Protein AF-A0A8J7WVF9-F1 (afdb_monomer_lite)

Foldseek 3Di:
DLAPQQLLLAPDFLQNLVCQCVVCVPDDDDPCSNVVHNVVVVLVVLLQLLLQLVLCVQVVNPDGVVQLCCQPVVPDVPDPDDDDDDPVSSVVSSCVSGNDPVVCSVCCRRVHGHGSNNSCVSVVHDDDDDPD

Radius of gyration: 16.8 Å; chains: 1; bounding box: 39×42×39 Å

InterPro domains:
  IPR027268 Peptidase M4/M1, CTD superfamily [G3DSA:1.10.390.10] (1-113)

Sequence (132 aa):
TYDRGRPGLAWRPLQDTTNDPTIAQRRTLPYRNYQMSEDYYSGGQMLWLEVEGKLRELSGNRRSLDDFARAFFGVGNGDWDVNPYTFNDVVATLNGIAPYDWATFLRGRLDGHGSLTGGLELAGWKLVYRDT

Structure (mmCIF, N/CA/C/O backbone):
data_AF-A0A8J7WVF9-F1
#
_entry.id   AF-A0A8J7WVF9-F1
#
loop_
_atom_site.group_PDB
_atom_site.id
_atom_site.type_symbol
_atom_site.label_atom_id
_atom_site.label_alt_id
_atom_site.label_comp_id
_atom_site.label_asym_id
_atom_site.label_entity_id
_atom_site.label_seq_id
_atom_site.pdbx_PDB_ins_code
_atom_site.Cartn_x
_atom_site.Cartn_y
_atom_site.Cartn_z
_atom_site.occupancy
_atom_site.B_iso_or_equiv
_atom_site.auth_seq_id
_atom_site.auth_comp_id
_atom_site.auth_asym_id
_atom_site.auth_atom_id
_atom_site.pdbx_PDB_model_num
ATOM 1 N N . THR A 1 1 ? 13.283 5.984 -5.944 1.00 80.00 1 THR A N 1
ATOM 2 C CA . THR A 1 1 ? 12.060 6.151 -5.125 1.00 80.00 1 THR A CA 1
ATOM 3 C C . THR A 1 1 ? 10.874 5.544 -5.861 1.00 80.00 1 THR A C 1
ATOM 5 O O . THR A 1 1 ? 11.017 5.252 -7.046 1.00 80.00 1 THR A O 1
ATOM 8 N N . TYR A 1 2 ? 9.729 5.362 -5.195 1.00 89.81 2 TYR A N 1
ATOM 9 C CA . TYR A 1 2 ? 8.459 4.964 -5.832 1.00 89.81 2 TYR A CA 1
ATOM 10 C C . TYR A 1 2 ? 7.833 6.053 -6.719 1.00 89.81 2 TYR A C 1
ATOM 12 O O . TYR A 1 2 ? 6.834 5.786 -7.368 1.00 89.81 2 TYR A O 1
ATOM 20 N N . ASP A 1 3 ? 8.454 7.234 -6.784 1.00 90.69 3 ASP A N 1
ATOM 21 C CA . ASP A 1 3 ? 8.058 8.338 -7.661 1.00 90.69 3 ASP A CA 1
ATOM 22 C C . ASP A 1 3 ? 8.798 8.328 -9.019 1.00 90.69 3 ASP A C 1
ATOM 24 O O . ASP A 1 3 ? 8.154 8.362 -10.058 1.00 90.69 3 ASP A O 1
ATOM 28 N N . ARG A 1 4 ? 10.142 8.205 -9.055 1.00 86.25 4 ARG A N 1
ATOM 29 C CA . ARG A 1 4 ? 10.931 8.239 -10.322 1.00 86.25 4 ARG A CA 1
ATOM 30 C C . ARG A 1 4 ? 11.836 7.031 -10.596 1.00 86.25 4 ARG A C 1
ATOM 32 O O . ARG A 1 4 ? 12.317 6.862 -11.709 1.00 86.25 4 ARG A O 1
ATOM 39 N N . GLY A 1 5 ? 12.117 6.188 -9.599 1.00 85.50 5 GLY A N 1
ATOM 40 C CA . GLY A 1 5 ? 13.154 5.141 -9.689 1.00 85.50 5 GLY A CA 1
ATOM 41 C C . GLY A 1 5 ? 12.658 3.754 -10.102 1.00 85.50 5 GLY A C 1
ATOM 42 O O . GLY A 1 5 ? 13.436 2.802 -10.060 1.00 85.50 5 GLY A O 1
ATOM 43 N N . ARG A 1 6 ? 11.369 3.629 -10.427 1.00 92.38 6 ARG A N 1
ATOM 44 C CA . ARG A 1 6 ? 10.665 2.361 -10.660 1.00 92.38 6 ARG A CA 1
ATOM 45 C C . ARG A 1 6 ? 9.835 2.450 -11.937 1.00 92.38 6 ARG A C 1
ATOM 47 O O . ARG A 1 6 ? 8.612 2.524 -11.866 1.00 92.38 6 ARG A O 1
ATOM 54 N N . PRO A 1 7 ? 10.490 2.467 -13.112 1.00 94.19 7 PRO A N 1
ATOM 55 C CA . PRO A 1 7 ? 9.793 2.582 -14.392 1.00 94.19 7 PRO A CA 1
ATOM 56 C C . PRO A 1 7 ? 8.818 1.423 -14.656 1.00 94.19 7 PRO A C 1
ATOM 58 O O . PRO A 1 7 ? 7.917 1.570 -15.475 1.00 94.19 7 PRO A O 1
ATOM 61 N N . GLY A 1 8 ? 8.953 0.296 -13.945 1.00 94.69 8 GLY A N 1
ATOM 62 C CA . GLY A 1 8 ? 7.996 -0.809 -14.012 1.00 94.69 8 GLY A CA 1
ATOM 63 C C . GLY A 1 8 ? 6.571 -0.442 -13.593 1.00 94.69 8 GLY A C 1
ATOM 64 O O . GLY A 1 8 ? 5.627 -0.974 -14.166 1.00 94.69 8 GLY A O 1
ATOM 65 N N . LEU A 1 9 ? 6.394 0.539 -12.696 1.00 94.81 9 LEU A N 1
ATOM 66 C CA . LEU A 1 9 ? 5.070 0.990 -12.236 1.00 94.81 9 LEU A CA 1
ATOM 67 C C . LEU A 1 9 ? 4.206 1.590 -13.353 1.00 94.81 9 LEU A C 1
ATOM 69 O O . LEU A 1 9 ? 3.021 1.824 -13.139 1.00 94.81 9 LEU A O 1
ATOM 73 N N . ALA A 1 10 ? 4.782 1.866 -14.527 1.00 94.38 10 ALA A N 1
ATOM 74 C CA . ALA A 1 10 ? 4.048 2.336 -15.696 1.00 94.38 10 ALA A CA 1
ATOM 75 C C . ALA A 1 10 ? 3.288 1.219 -16.438 1.00 94.38 10 ALA A C 1
ATOM 77 O O . ALA A 1 10 ? 2.451 1.533 -17.280 1.00 94.38 10 ALA A O 1
ATOM 78 N N . TRP A 1 11 ? 3.591 -0.058 -16.175 1.00 94.62 11 TRP A N 1
ATOM 79 C CA . TRP A 1 11 ? 3.002 -1.187 -16.915 1.00 94.62 11 TRP A CA 1
ATOM 80 C C . TRP A 1 11 ? 2.726 -2.436 -16.073 1.00 94.62 11 TRP A C 1
ATOM 82 O O . TRP A 1 11 ? 1.897 -3.255 -16.466 1.00 94.62 11 TRP A O 1
ATOM 92 N N . ARG A 1 12 ? 3.445 -2.621 -14.961 1.00 95.50 12 ARG A N 1
ATOM 93 C CA . ARG A 1 12 ? 3.298 -3.767 -14.070 1.00 95.50 12 ARG A CA 1
ATOM 94 C C . ARG A 1 12 ? 2.558 -3.326 -12.806 1.00 95.50 12 ARG A C 1
ATOM 96 O O . ARG A 1 12 ? 3.099 -2.508 -12.056 1.00 95.50 12 ARG A O 1
ATOM 103 N N . PRO A 1 13 ? 1.362 -3.871 -12.534 1.00 96.75 13 PRO A N 1
ATOM 104 C CA . PRO A 1 13 ? 0.667 -3.624 -11.280 1.00 96.75 13 PRO A CA 1
ATOM 105 C C . PRO A 1 13 ? 1.459 -4.154 -10.085 1.00 96.75 13 PRO A C 1
ATOM 107 O O . PRO A 1 13 ? 2.123 -5.192 -10.174 1.00 96.75 13 PRO A O 1
ATOM 110 N N . LEU A 1 14 ? 1.344 -3.489 -8.933 1.00 97.25 14 LEU A N 1
ATOM 111 C CA . LEU A 1 14 ? 2.036 -3.916 -7.715 1.00 97.25 14 LEU A CA 1
ATOM 112 C C . LEU A 1 14 ? 1.647 -5.346 -7.321 1.00 97.25 14 LEU A C 1
ATOM 114 O O . LEU A 1 14 ? 2.516 -6.136 -6.958 1.00 97.25 14 LEU A O 1
ATOM 118 N N . GLN A 1 15 ? 0.364 -5.699 -7.419 1.00 97.06 15 GLN A N 1
ATOM 119 C CA . GLN A 1 15 ? -0.119 -7.032 -7.052 1.00 97.06 15 GLN A CA 1
ATOM 120 C C . GLN A 1 15 ? 0.524 -8.146 -7.889 1.00 97.06 15 GLN A C 1
ATOM 122 O O . GLN A 1 15 ? 0.787 -9.224 -7.360 1.00 97.06 15 GLN A O 1
ATOM 127 N N . ASP A 1 16 ? 0.843 -7.897 -9.162 1.00 96.75 16 ASP A N 1
ATOM 128 C CA . ASP A 1 16 ? 1.459 -8.908 -10.027 1.00 96.75 16 ASP A CA 1
ATOM 129 C C . ASP A 1 16 ? 2.874 -9.305 -9.570 1.00 96.75 16 ASP A C 1
ATOM 131 O O . ASP A 1 16 ? 3.319 -10.4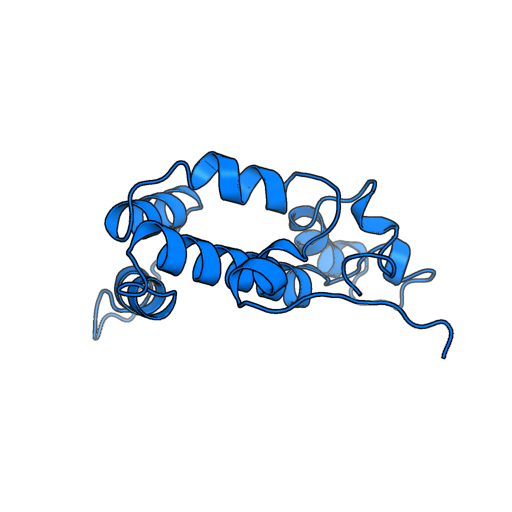32 -9.787 1.00 96.75 16 ASP A O 1
ATOM 135 N N . THR A 1 17 ? 3.575 -8.417 -8.861 1.00 96.19 17 THR A N 1
ATOM 136 C CA . THR A 1 17 ? 4.919 -8.706 -8.337 1.00 96.19 17 THR A CA 1
ATOM 137 C C . THR A 1 17 ? 4.936 -9.888 -7.355 1.00 96.19 17 THR A C 1
ATOM 139 O O . THR A 1 17 ? 5.975 -10.515 -7.163 1.00 96.19 17 THR A O 1
ATOM 142 N N . THR A 1 18 ? 3.786 -10.266 -6.785 1.00 96.12 18 THR A N 1
ATOM 143 C CA . THR A 1 18 ? 3.635 -11.466 -5.938 1.00 96.12 18 THR A CA 1
ATOM 144 C C . THR A 1 18 ? 3.923 -12.777 -6.679 1.00 96.12 18 THR A C 1
ATOM 146 O O . THR A 1 18 ? 4.330 -13.756 -6.056 1.00 96.12 18 THR A O 1
ATOM 149 N N . ASN A 1 19 ? 3.784 -12.793 -8.009 1.00 95.31 19 ASN A N 1
ATOM 150 C CA . ASN A 1 19 ? 4.080 -13.953 -8.854 1.00 95.31 19 ASN A CA 1
ATOM 151 C C . ASN A 1 19 ? 5.575 -14.081 -9.190 1.00 95.31 19 ASN A C 1
ATOM 153 O O . ASN A 1 19 ? 6.022 -15.124 -9.674 1.00 95.31 19 ASN A O 1
ATOM 157 N N . ASP A 1 20 ? 6.360 -13.028 -8.949 1.00 94.44 20 ASP A N 1
ATOM 158 C CA . ASP A 1 20 ? 7.751 -12.932 -9.388 1.00 94.44 20 ASP A CA 1
ATOM 159 C C . ASP A 1 20 ? 8.6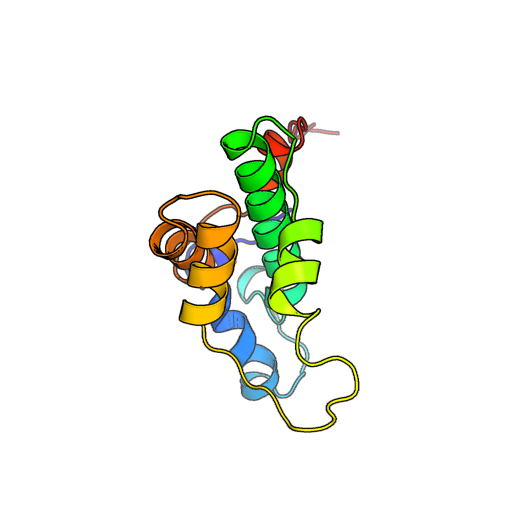64 -14.034 -8.821 1.00 94.44 20 ASP A C 1
ATOM 161 O O . ASP A 1 20 ? 9.384 -14.649 -9.611 1.00 94.44 20 ASP A O 1
ATOM 165 N N . PRO A 1 21 ? 8.602 -14.399 -7.520 1.00 92.62 21 PRO A N 1
ATOM 166 C CA . PRO A 1 21 ? 9.426 -15.483 -6.982 1.00 92.62 21 PRO A CA 1
ATOM 167 C C . PRO A 1 21 ? 9.210 -16.819 -7.700 1.00 92.62 21 PRO A C 1
ATOM 169 O O . PRO A 1 21 ? 10.169 -17.569 -7.900 1.00 92.62 21 PRO A O 1
ATOM 172 N N . THR A 1 22 ? 7.968 -17.101 -8.104 1.00 94.62 22 THR A N 1
ATOM 173 C CA . THR A 1 22 ? 7.588 -18.324 -8.820 1.00 94.62 22 THR A CA 1
ATOM 174 C C . THR A 1 22 ? 8.107 -18.299 -10.254 1.00 94.62 22 THR A C 1
ATOM 176 O O . THR A 1 22 ? 8.724 -19.267 -10.697 1.00 94.62 22 THR A O 1
ATOM 179 N N . ILE A 1 23 ? 7.912 -17.184 -10.965 1.00 92.69 23 ILE A N 1
ATOM 180 C CA . ILE A 1 23 ? 8.335 -17.022 -12.365 1.00 92.69 23 ILE A CA 1
ATOM 181 C C . ILE A 1 23 ? 9.864 -17.028 -12.473 1.00 92.69 23 ILE A C 1
ATOM 183 O O . ILE A 1 23 ? 10.438 -17.758 -13.281 1.00 92.69 23 ILE A O 1
ATOM 187 N N . ALA A 1 24 ? 10.535 -16.230 -11.644 1.00 93.06 24 ALA A N 1
ATOM 188 C CA . ALA A 1 24 ? 11.981 -16.058 -11.682 1.00 93.06 24 ALA A CA 1
ATOM 189 C C . ALA A 1 24 ? 12.739 -17.202 -10.996 1.00 93.06 24 ALA A C 1
ATOM 191 O O . ALA A 1 24 ? 13.959 -17.290 -11.138 1.00 93.06 24 ALA A O 1
ATOM 192 N N . GLN A 1 25 ? 12.058 -18.046 -10.210 1.00 94.19 25 GLN A N 1
ATOM 193 C CA . GLN A 1 25 ? 12.686 -19.033 -9.320 1.00 94.19 25 GLN A CA 1
ATOM 194 C C . GLN A 1 25 ? 13.783 -18.402 -8.446 1.00 94.19 25 GLN A C 1
ATOM 196 O O . GLN A 1 25 ? 14.850 -18.985 -8.246 1.00 94.19 25 GLN A O 1
ATOM 201 N N . ARG A 1 26 ? 13.548 -17.164 -7.987 1.00 89.69 26 ARG A N 1
ATOM 202 C CA . ARG A 1 26 ? 14.507 -16.331 -7.234 1.00 89.69 26 ARG A CA 1
ATOM 203 C C . ARG A 1 26 ? 15.873 -16.121 -7.916 1.00 89.69 26 ARG A C 1
ATOM 205 O O . ARG A 1 26 ? 16.847 -15.779 -7.246 1.00 89.69 26 ARG A O 1
ATOM 212 N N . ARG A 1 27 ? 15.977 -16.305 -9.236 1.00 92.31 27 ARG A N 1
ATOM 213 C CA . ARG A 1 27 ? 17.200 -16.001 -9.996 1.00 92.31 27 ARG A CA 1
ATOM 214 C C . ARG A 1 27 ? 17.386 -14.490 -10.131 1.00 92.31 27 ARG A C 1
ATOM 216 O O . ARG A 1 27 ? 16.431 -13.719 -10.073 1.00 92.31 27 ARG A O 1
ATOM 223 N N . THR A 1 28 ? 18.626 -14.064 -10.353 1.00 90.81 28 THR A N 1
ATOM 224 C CA . THR A 1 28 ? 18.939 -12.656 -10.622 1.00 90.81 28 THR A CA 1
ATOM 225 C C . THR A 1 28 ? 18.209 -12.165 -11.872 1.00 90.81 28 THR A C 1
ATOM 227 O O . THR A 1 28 ? 18.293 -12.794 -12.927 1.00 90.81 28 THR A O 1
ATOM 230 N N . LEU A 1 29 ? 17.546 -11.011 -11.763 1.00 89.88 29 LEU A N 1
ATOM 231 C CA . LEU A 1 29 ? 16.832 -10.373 -12.867 1.00 89.88 29 LEU A CA 1
ATOM 232 C C . LEU A 1 29 ? 17.643 -9.204 -13.452 1.00 89.88 29 LEU A C 1
ATOM 234 O O . LEU A 1 29 ? 18.036 -8.306 -12.697 1.00 89.88 29 LEU A O 1
ATOM 238 N N . PRO A 1 30 ? 17.871 -9.153 -14.779 1.00 92.62 30 PRO A N 1
ATOM 239 C CA . PRO A 1 30 ? 18.376 -7.944 -15.427 1.00 92.62 30 PRO A CA 1
ATOM 240 C C . PRO A 1 30 ? 17.335 -6.816 -15.321 1.00 92.62 30 PRO A C 1
ATOM 242 O O . PRO A 1 30 ? 16.143 -7.083 -15.270 1.00 92.62 30 PRO A O 1
ATOM 245 N N . TYR A 1 31 ? 17.743 -5.545 -15.288 1.00 92.62 31 TYR A N 1
ATOM 246 C CA . TYR A 1 31 ? 16.801 -4.405 -15.220 1.00 92.62 31 TYR A CA 1
ATOM 247 C C . TYR A 1 31 ? 15.772 -4.510 -14.075 1.00 92.62 31 TYR A C 1
ATOM 249 O O . TYR A 1 31 ? 14.575 -4.284 -14.257 1.00 92.62 31 TYR A O 1
ATOM 257 N N . ARG A 1 32 ? 16.235 -4.879 -12.873 1.00 91.62 32 ARG A N 1
ATOM 258 C CA . ARG A 1 32 ? 15.373 -5.195 -11.721 1.00 91.62 32 ARG A CA 1
ATOM 259 C C . ARG A 1 32 ? 14.345 -4.107 -11.383 1.00 91.62 32 ARG A C 1
ATOM 261 O O . ARG A 1 32 ? 13.231 -4.433 -11.007 1.00 91.62 32 ARG A O 1
ATOM 268 N N . ASN A 1 33 ? 14.685 -2.829 -11.538 1.00 92.38 33 ASN A N 1
ATOM 269 C CA . ASN A 1 33 ? 13.775 -1.702 -11.284 1.00 92.38 33 ASN A CA 1
ATOM 270 C C . ASN A 1 33 ? 12.666 -1.534 -12.342 1.00 92.38 33 ASN A C 1
ATOM 272 O O . ASN A 1 33 ? 11.646 -0.905 -12.066 1.00 92.38 33 ASN A O 1
ATOM 276 N N . TYR A 1 34 ? 12.867 -2.068 -13.547 1.00 94.06 34 TYR A N 1
ATOM 277 C CA . TYR A 1 34 ? 11.845 -2.145 -14.589 1.00 94.06 34 TYR A CA 1
ATOM 278 C C . TYR A 1 34 ? 10.963 -3.381 -14.413 1.00 94.06 34 TYR A C 1
ATOM 280 O O . TYR A 1 34 ? 9.757 -3.305 -14.612 1.00 94.06 34 TYR A O 1
ATOM 288 N N . GLN A 1 35 ? 11.558 -4.501 -13.994 1.00 93.94 35 GLN A N 1
ATOM 289 C CA . GLN A 1 35 ? 10.821 -5.733 -13.719 1.00 93.94 35 GLN A CA 1
ATOM 290 C C . GLN A 1 35 ? 10.123 -5.726 -12.359 1.00 93.94 35 GLN A C 1
ATOM 292 O O . GLN A 1 35 ? 9.245 -6.540 -12.140 1.00 93.94 35 GLN A O 1
ATOM 297 N N . MET A 1 36 ? 10.492 -4.843 -11.438 1.00 93.56 36 MET A N 1
ATOM 298 C CA . MET A 1 36 ? 9.948 -4.734 -10.082 1.00 93.56 36 MET A CA 1
ATOM 299 C C . MET A 1 36 ? 10.179 -5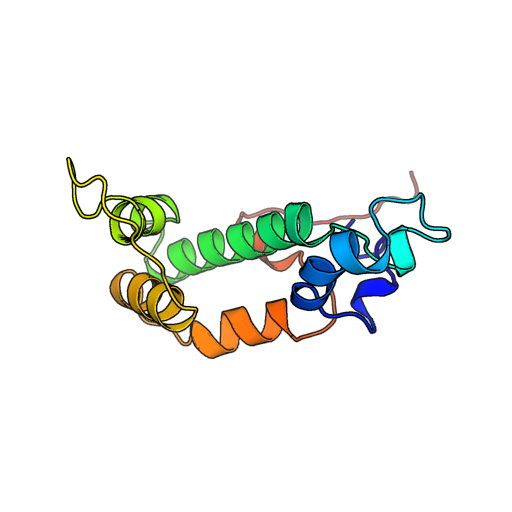.938 -9.147 1.00 93.56 36 MET A C 1
ATOM 301 O O . MET A 1 36 ? 10.132 -5.771 -7.942 1.00 93.56 36 MET A O 1
ATOM 305 N N . SER A 1 37 ? 10.557 -7.131 -9.610 1.00 93.12 37 SER A N 1
ATOM 306 C CA . SER A 1 37 ? 10.941 -8.242 -8.716 1.00 93.12 37 SER A CA 1
ATOM 307 C C . SER A 1 37 ? 9.930 -8.458 -7.561 1.00 93.12 37 SER A C 1
ATOM 309 O O . SER A 1 37 ? 8.730 -8.408 -7.789 1.00 93.12 37 SER A O 1
ATOM 311 N N . GLU A 1 38 ? 10.391 -8.619 -6.317 1.00 94.38 38 GLU A N 1
ATOM 312 C CA . GLU A 1 38 ? 9.565 -8.753 -5.104 1.00 94.38 38 GLU A CA 1
ATOM 313 C C . GLU A 1 38 ? 9.095 -7.403 -4.517 1.00 94.38 38 GLU A C 1
ATOM 315 O O . GLU A 1 38 ? 9.060 -7.197 -3.301 1.00 94.38 38 GLU A O 1
ATOM 320 N N . ASP A 1 39 ? 8.754 -6.437 -5.370 1.00 94.75 39 ASP A N 1
ATOM 321 C CA . ASP A 1 39 ? 8.389 -5.087 -4.931 1.00 94.75 39 ASP A CA 1
ATOM 322 C C . ASP A 1 39 ? 7.094 -5.010 -4.115 1.00 94.75 39 ASP A C 1
ATOM 324 O O . ASP A 1 39 ? 6.876 -3.995 -3.454 1.00 94.75 39 ASP A O 1
ATOM 328 N N . TYR A 1 40 ? 6.280 -6.069 -4.062 1.00 95.69 40 TYR A N 1
ATOM 329 C CA . TYR A 1 40 ? 5.138 -6.177 -3.148 1.00 95.69 40 TYR A CA 1
ATOM 330 C C . TYR A 1 40 ? 5.521 -5.939 -1.681 1.00 95.69 40 TYR A C 1
ATOM 332 O O . TYR A 1 40 ? 4.689 -5.444 -0.925 1.00 95.69 40 TYR A O 1
ATOM 340 N N . TYR A 1 41 ? 6.768 -6.208 -1.273 1.00 95.88 41 TYR A N 1
ATOM 341 C CA . TYR A 1 41 ? 7.233 -5.867 0.073 1.00 95.88 41 TYR A CA 1
ATOM 342 C C . TYR A 1 41 ? 7.270 -4.353 0.286 1.00 95.88 41 TYR A C 1
ATOM 344 O O . TYR A 1 41 ? 6.478 -3.801 1.050 1.00 95.88 41 TYR A O 1
ATOM 352 N N . SER A 1 42 ? 8.179 -3.655 -0.395 1.00 95.69 42 SER A N 1
ATOM 353 C CA . SER A 1 42 ? 8.357 -2.219 -0.167 1.00 95.69 42 SER A CA 1
ATOM 354 C C . SER A 1 42 ? 7.202 -1.384 -0.730 1.00 95.69 42 SER A C 1
ATOM 356 O O . SER A 1 42 ? 6.930 -0.303 -0.226 1.00 95.69 42 SER A O 1
ATOM 358 N N . GLY A 1 43 ? 6.507 -1.861 -1.760 1.00 96.38 43 GLY A N 1
ATOM 359 C CA . GLY A 1 43 ? 5.381 -1.163 -2.374 1.00 96.38 43 GLY A CA 1
ATOM 360 C C . GLY A 1 43 ? 4.129 -1.357 -1.540 1.00 96.38 43 GLY A C 1
ATOM 361 O O . GLY A 1 43 ? 3.375 -0.410 -1.338 1.00 96.38 43 GLY A O 1
ATOM 362 N N . GLY A 1 44 ? 3.973 -2.546 -0.947 1.00 97.06 44 GLY A N 1
ATOM 363 C CA . GLY A 1 44 ? 2.972 -2.802 0.080 1.00 97.06 44 GLY A CA 1
ATOM 364 C C . GLY A 1 44 ? 3.171 -1.910 1.304 1.00 97.06 44 GLY A C 1
ATOM 365 O O . GLY A 1 44 ? 2.202 -1.359 1.811 1.00 97.06 44 GLY A O 1
ATOM 366 N N . GLN A 1 45 ? 4.416 -1.681 1.740 1.00 97.50 45 GLN A N 1
ATOM 367 C CA . GLN A 1 45 ? 4.703 -0.715 2.813 1.00 97.50 45 GLN A CA 1
ATOM 368 C C . GLN A 1 45 ? 4.234 0.702 2.456 1.00 97.50 45 GLN A C 1
ATOM 370 O O . GLN A 1 45 ? 3.624 1.369 3.289 1.00 97.50 45 GLN A O 1
ATOM 375 N N . MET A 1 46 ? 4.466 1.151 1.219 1.00 97.25 46 MET A N 1
ATOM 376 C CA . MET A 1 46 ? 3.986 2.460 0.767 1.00 97.25 46 MET A CA 1
ATOM 377 C C . MET A 1 46 ? 2.454 2.541 0.714 1.00 97.25 46 MET A C 1
ATOM 379 O O . MET A 1 46 ? 1.883 3.553 1.118 1.00 97.25 46 MET A O 1
ATOM 383 N N . LEU A 1 47 ? 1.788 1.474 0.262 1.00 97.75 47 LEU A N 1
ATOM 384 C CA . LEU A 1 47 ? 0.328 1.375 0.278 1.00 97.75 47 LEU A CA 1
ATOM 385 C C . LEU A 1 47 ? -0.219 1.468 1.708 1.00 97.75 47 LEU A C 1
ATOM 387 O O . LEU A 1 47 ? -1.126 2.255 1.970 1.00 97.75 47 LEU A O 1
ATOM 391 N N . TRP A 1 48 ? 0.351 0.709 2.645 1.00 98.31 48 TRP A N 1
ATOM 392 C CA . TRP A 1 48 ? -0.076 0.736 4.045 1.00 98.31 48 TRP A CA 1
ATOM 393 C C . TRP A 1 48 ? 0.188 2.082 4.725 1.00 98.31 48 TRP A C 1
ATOM 395 O O . TRP A 1 48 ? -0.625 2.512 5.541 1.00 98.31 48 TRP A O 1
ATOM 405 N N . LEU A 1 49 ? 1.257 2.791 4.348 1.00 98.25 49 LEU A N 1
ATOM 406 C CA . LEU A 1 49 ? 1.486 4.167 4.794 1.00 98.25 49 LEU A CA 1
ATOM 407 C C . LEU A 1 49 ? 0.375 5.116 4.314 1.00 98.25 49 LEU A C 1
ATOM 409 O O . LEU A 1 49 ? -0.043 6.011 5.045 1.00 98.25 49 LEU A O 1
ATOM 413 N N . GLU A 1 50 ? -0.128 4.926 3.096 1.00 98.38 50 GLU A N 1
ATOM 414 C CA . GLU A 1 50 ? -1.247 5.720 2.590 1.00 98.38 50 GLU A CA 1
ATOM 415 C C . GLU A 1 50 ? -2.575 5.363 3.272 1.00 98.38 50 GLU A C 1
ATOM 417 O O . GLU A 1 50 ? -3.355 6.262 3.583 1.00 98.38 50 GLU A O 1
ATOM 422 N N . VAL A 1 51 ? -2.810 4.079 3.571 1.00 98.69 51 VAL A N 1
ATOM 423 C CA . VAL A 1 51 ? -3.960 3.635 4.381 1.00 98.69 51 VAL A CA 1
ATOM 424 C C . VAL A 1 51 ? -3.933 4.284 5.767 1.00 98.69 51 VAL A C 1
ATOM 426 O O . VAL A 1 51 ? -4.946 4.826 6.200 1.00 98.69 51 VAL A O 1
ATOM 429 N N . GLU A 1 52 ? -2.778 4.288 6.436 1.00 98.56 52 GLU A N 1
ATOM 430 C CA . GLU A 1 52 ? -2.568 4.956 7.728 1.00 98.56 52 GLU A CA 1
ATOM 431 C C . GLU A 1 52 ? -2.937 6.445 7.659 1.00 98.56 52 GLU A C 1
ATOM 433 O O . GLU A 1 52 ? -3.749 6.937 8.447 1.00 98.56 52 GLU A O 1
ATOM 438 N N . GLY A 1 53 ? -2.385 7.158 6.674 1.00 98.44 53 GLY A N 1
ATOM 439 C CA . GLY A 1 53 ? -2.696 8.566 6.444 1.00 98.44 53 GLY A CA 1
ATOM 440 C C . GLY A 1 53 ? -4.188 8.807 6.200 1.00 98.44 53 GLY A C 1
ATOM 441 O O . GLY A 1 53 ? -4.776 9.721 6.779 1.00 98.44 53 GLY A O 1
ATOM 442 N N . LYS A 1 54 ? -4.831 7.943 5.405 1.00 98.62 54 LYS A N 1
ATOM 443 C CA . LYS A 1 54 ? -6.261 8.041 5.097 1.00 98.62 54 LYS A CA 1
ATOM 444 C C . LYS A 1 54 ? -7.138 7.771 6.323 1.00 98.62 54 LYS A C 1
ATOM 446 O O . LYS A 1 54 ? -8.103 8.500 6.541 1.00 98.62 54 LYS A O 1
ATOM 451 N N . LEU A 1 55 ? -6.804 6.783 7.156 1.00 98.81 55 LEU A N 1
ATOM 452 C CA . LEU A 1 55 ? -7.508 6.518 8.419 1.00 98.81 55 LEU A CA 1
ATOM 453 C C . LEU A 1 55 ? -7.430 7.719 9.364 1.00 98.81 55 LEU A C 1
ATOM 455 O O . LEU A 1 55 ? -8.440 8.122 9.951 1.00 98.81 55 LEU A O 1
ATOM 459 N N . ARG A 1 56 ? -6.246 8.324 9.486 1.00 98.62 56 ARG A N 1
ATOM 460 C CA . ARG A 1 56 ? -6.042 9.531 10.292 1.00 98.62 56 ARG A CA 1
ATOM 461 C C . ARG A 1 56 ? -6.855 10.708 9.766 1.00 98.62 56 ARG A C 1
ATOM 463 O O . ARG A 1 56 ? -7.549 11.348 10.550 1.00 98.62 56 ARG A O 1
ATOM 470 N N . GLU A 1 57 ? -6.835 10.948 8.460 1.00 98.38 57 GLU A N 1
ATOM 471 C CA . GLU A 1 57 ? -7.635 11.991 7.809 1.00 98.38 57 GLU A CA 1
ATOM 472 C C . GLU A 1 57 ? -9.137 11.813 8.090 1.00 98.38 57 GLU A C 1
ATOM 474 O O . GLU A 1 57 ? -9.778 12.720 8.620 1.00 98.38 57 GLU A O 1
ATOM 479 N N . LEU A 1 58 ? -9.686 10.624 7.819 1.00 98.44 58 LEU A N 1
ATOM 480 C CA . LEU A 1 58 ? -11.116 10.329 7.977 1.00 98.44 58 LEU A CA 1
ATOM 481 C C . LEU A 1 58 ? -11.589 10.383 9.436 1.00 98.44 58 LEU A C 1
ATOM 483 O O . LEU A 1 58 ? -12.749 10.687 9.712 1.00 98.44 58 LEU A O 1
ATOM 487 N N . SER A 1 59 ? -10.708 10.066 10.384 1.00 98.25 59 SER A N 1
ATOM 488 C CA . SER A 1 59 ? -11.053 9.980 11.806 1.00 98.25 59 SER A CA 1
ATOM 489 C C . SER A 1 59 ? -10.723 11.239 12.613 1.00 98.25 59 SER A C 1
ATOM 491 O O . SER A 1 59 ? -11.079 11.307 13.797 1.00 98.25 59 SER A O 1
ATOM 493 N N . GLY A 1 60 ? -10.047 12.224 12.014 1.00 97.56 60 GLY A N 1
ATOM 494 C CA . GLY A 1 60 ? -9.493 13.374 12.731 1.00 97.56 60 GLY A CA 1
ATOM 495 C C . GLY A 1 60 ? -8.365 12.972 13.688 1.00 97.56 60 GLY A C 1
ATOM 496 O O . GLY A 1 60 ? -8.377 13.363 14.851 1.00 9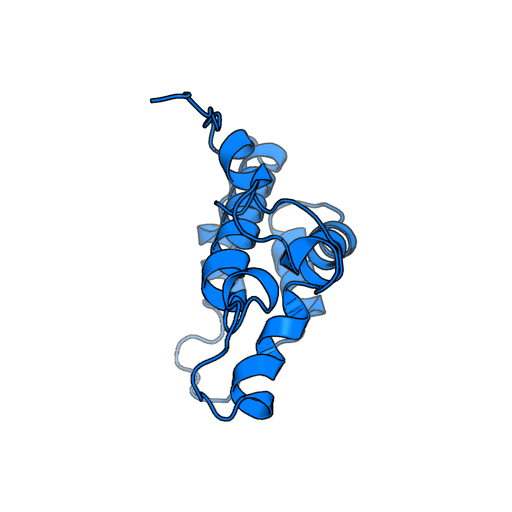7.56 60 GLY A O 1
ATOM 497 N N . ASN A 1 61 ? -7.422 12.153 13.213 1.00 97.69 61 ASN A N 1
ATOM 498 C CA . ASN A 1 61 ? -6.274 11.594 13.942 1.00 97.69 61 ASN A CA 1
ATOM 499 C C . ASN A 1 61 ? -6.616 10.661 15.118 1.00 97.69 61 ASN A C 1
ATOM 501 O O . ASN A 1 61 ? -5.750 10.380 15.946 1.00 97.69 61 ASN A O 1
ATOM 505 N N . ARG A 1 62 ? -7.855 10.164 15.204 1.00 98.31 62 ARG A N 1
ATOM 506 C CA . ARG A 1 62 ? -8.305 9.294 16.308 1.00 98.31 62 ARG A CA 1
ATOM 507 C C . ARG A 1 62 ? -8.131 7.805 16.039 1.00 98.31 62 ARG A C 1
ATOM 509 O O . ARG A 1 62 ? -8.154 7.033 16.992 1.00 98.31 62 ARG A O 1
ATOM 516 N N . ARG A 1 63 ? -8.021 7.411 14.770 1.00 98.50 63 ARG A N 1
ATOM 517 C CA . ARG A 1 63 ? -7.834 6.026 14.334 1.00 98.50 63 ARG A CA 1
ATOM 518 C C . ARG A 1 63 ? -6.581 5.892 13.483 1.00 98.50 63 ARG A C 1
ATOM 520 O O . ARG A 1 63 ? -6.255 6.808 12.726 1.00 98.50 63 ARG A O 1
ATOM 527 N N . SER A 1 64 ? -5.919 4.750 13.604 1.00 98.19 64 SER A N 1
ATOM 528 C CA . SER A 1 64 ? -4.710 4.402 12.857 1.00 98.19 64 SER A CA 1
ATOM 529 C C . SER A 1 64 ? -4.737 2.945 12.394 1.00 98.19 64 SER A C 1
ATOM 531 O O . SER A 1 64 ? -5.663 2.179 12.671 1.00 98.19 64 SER A O 1
ATOM 533 N N . LEU A 1 65 ? -3.679 2.543 11.707 1.00 98.00 65 LEU A N 1
ATOM 534 C CA . LEU A 1 65 ? -3.392 1.178 11.315 1.00 98.00 65 LEU A CA 1
ATOM 535 C C . LEU A 1 65 ? -3.258 0.239 12.526 1.00 98.00 65 LEU A C 1
ATOM 537 O O . LEU A 1 65 ? -3.489 -0.956 12.381 1.00 98.00 65 LEU A O 1
ATOM 541 N N . ASP A 1 66 ? -2.983 0.758 13.728 1.00 98.38 66 ASP A N 1
ATOM 542 C CA . ASP A 1 66 ? -3.017 -0.039 14.961 1.00 98.38 66 ASP A CA 1
ATOM 543 C C . ASP A 1 66 ? -4.445 -0.478 15.311 1.00 98.38 66 ASP A C 1
ATOM 545 O O . ASP A 1 66 ? -4.650 -1.596 15.786 1.00 98.38 66 ASP A O 1
ATOM 549 N N . ASP A 1 67 ? -5.453 0.372 15.063 1.00 98.62 67 ASP A N 1
ATOM 550 C CA . ASP A 1 67 ? -6.857 -0.023 15.213 1.00 98.62 67 ASP A CA 1
ATOM 551 C C . ASP A 1 67 ? -7.219 -1.115 14.201 1.00 98.62 67 ASP A C 1
ATOM 553 O O . ASP A 1 67 ? -7.918 -2.064 14.559 1.00 98.62 67 ASP A O 1
ATOM 557 N N . PHE A 1 68 ? -6.697 -1.025 12.972 1.00 98.56 68 PHE A N 1
ATOM 558 C CA . PHE A 1 68 ? -6.846 -2.082 11.971 1.00 98.56 68 PHE A CA 1
ATOM 559 C C . PHE A 1 68 ? -6.178 -3.376 12.420 1.00 98.56 68 PHE A C 1
ATOM 561 O O . PHE A 1 68 ? -6.838 -4.409 12.453 1.00 98.56 68 PHE A O 1
ATOM 568 N N . ALA A 1 69 ? -4.912 -3.332 12.833 1.00 97.62 69 ALA A N 1
ATOM 569 C CA . ALA A 1 69 ? -4.187 -4.516 13.271 1.00 97.62 69 ALA A CA 1
ATOM 570 C C . ALA A 1 69 ? -4.876 -5.192 14.465 1.00 97.62 69 ALA A C 1
ATOM 572 O O . ALA A 1 69 ? -5.019 -6.413 14.484 1.00 97.62 69 ALA A O 1
ATOM 573 N N . ARG A 1 70 ? -5.377 -4.403 15.426 1.00 96.81 70 ARG A N 1
ATOM 574 C CA . ARG A 1 70 ? -6.149 -4.915 16.563 1.00 96.81 70 ARG A CA 1
ATOM 575 C C . ARG A 1 70 ? -7.455 -5.573 16.118 1.00 96.81 70 ARG A C 1
ATOM 577 O O . ARG A 1 70 ? -7.766 -6.654 16.601 1.00 96.81 70 ARG A O 1
ATOM 584 N N . ALA A 1 71 ? -8.215 -4.934 15.230 1.00 97.06 71 ALA A N 1
ATOM 585 C CA . ALA A 1 71 ? -9.498 -5.460 14.767 1.00 97.06 71 ALA A CA 1
ATOM 586 C C . ALA A 1 71 ? -9.347 -6.686 13.851 1.00 97.06 71 ALA A C 1
ATOM 588 O O . ALA A 1 71 ? -10.196 -7.570 13.882 1.00 97.06 71 ALA A O 1
ATOM 589 N N . PHE A 1 72 ? -8.284 -6.732 13.046 1.00 96.50 72 PHE A N 1
ATOM 590 C CA . PHE A 1 72 ? -8.071 -7.757 12.027 1.00 96.50 72 PHE A CA 1
ATOM 591 C C . PHE A 1 72 ? -7.308 -8.975 12.559 1.00 96.50 72 PHE A C 1
ATOM 593 O O . PHE A 1 72 ? -7.728 -10.107 12.350 1.00 96.50 72 PHE A O 1
ATOM 600 N N . PHE A 1 73 ? -6.196 -8.756 13.269 1.00 92.81 73 PHE A N 1
ATOM 601 C CA . PHE A 1 73 ? -5.331 -9.831 13.771 1.00 92.81 73 PHE A CA 1
ATOM 602 C C . PHE A 1 73 ? -5.585 -10.179 15.242 1.00 92.81 73 PHE A C 1
ATOM 604 O O . PHE A 1 73 ? -5.172 -11.240 15.695 1.00 92.81 73 PHE A O 1
ATOM 611 N N . GLY A 1 74 ? -6.255 -9.310 16.004 1.00 90.06 74 GLY A N 1
ATOM 612 C CA . GLY A 1 74 ? -6.548 -9.518 17.428 1.00 90.06 74 GLY A CA 1
ATOM 613 C C . GLY A 1 74 ? -7.783 -10.380 17.714 1.00 90.06 74 GLY A C 1
ATOM 614 O O . GLY A 1 74 ? -8.362 -10.264 18.794 1.00 90.06 74 GLY A O 1
ATOM 615 N N . VAL A 1 75 ? -8.220 -11.200 16.756 1.00 86.62 75 VAL A N 1
ATOM 616 C CA . VAL A 1 75 ? -9.394 -12.080 16.876 1.00 86.62 75 VAL A CA 1
ATOM 617 C C . VAL A 1 75 ? -8.993 -13.473 17.371 1.00 86.62 75 VAL A C 1
ATOM 619 O O . VAL A 1 75 ? -7.861 -13.896 17.168 1.00 86.62 75 VAL A O 1
ATOM 622 N N . GLY A 1 76 ? -9.915 -14.195 18.019 1.00 84.56 76 GLY A N 1
ATOM 623 C CA . GLY A 1 76 ? -9.708 -15.613 18.359 1.00 84.56 76 GLY A CA 1
ATOM 624 C C . GLY A 1 76 ? -8.540 -15.880 19.317 1.00 84.56 76 GLY A C 1
ATOM 625 O O . GLY A 1 76 ? -7.749 -16.786 19.090 1.00 84.56 76 GLY A O 1
ATOM 626 N N . ASN A 1 77 ? -8.385 -15.088 20.384 1.00 83.81 77 ASN A N 1
ATOM 627 C CA . ASN A 1 77 ? -7.281 -15.279 21.331 1.00 83.81 77 ASN A CA 1
ATOM 628 C C . ASN A 1 77 ? -7.290 -16.694 21.948 1.00 83.81 77 ASN A C 1
ATOM 630 O O . ASN A 1 77 ? -8.261 -17.077 22.600 1.00 83.81 77 ASN A O 1
ATOM 634 N N . GLY A 1 78 ? -6.188 -17.431 21.785 1.00 84.56 78 GLY A N 1
ATOM 635 C CA . GLY A 1 78 ? -6.038 -18.814 22.250 1.00 84.56 78 GLY A CA 1
ATOM 636 C C . GLY A 1 78 ? -6.488 -19.878 21.245 1.00 84.56 78 GLY A C 1
ATOM 637 O O . GLY A 1 78 ? -6.348 -21.065 21.538 1.00 84.56 78 GLY A O 1
ATOM 638 N N . ASP A 1 79 ? -6.989 -19.462 20.082 1.00 88.31 79 ASP A N 1
ATOM 639 C CA . ASP A 1 79 ? -7.283 -20.340 18.957 1.00 88.31 79 ASP A CA 1
ATOM 640 C C . ASP A 1 79 ? -6.002 -20.650 18.163 1.00 88.31 79 ASP A C 1
ATOM 642 O O . ASP A 1 79 ? -5.146 -19.784 17.961 1.00 88.31 79 ASP A O 1
ATOM 646 N N . TRP A 1 80 ? -5.867 -21.903 17.739 1.00 85.69 80 TRP A N 1
ATOM 647 C CA . TRP A 1 80 ? -4.755 -22.403 16.924 1.00 85.69 80 TRP A CA 1
ATOM 648 C C . TRP A 1 80 ? -5.212 -22.835 15.529 1.00 85.69 80 TRP A C 1
ATOM 650 O O . TRP A 1 80 ? -4.386 -23.278 14.725 1.00 85.69 80 TRP A O 1
ATOM 660 N N . ASP A 1 81 ? -6.506 -22.709 15.237 1.00 91.19 81 ASP A N 1
ATOM 661 C CA . ASP A 1 81 ? -7.064 -23.024 13.937 1.00 91.19 81 ASP A CA 1
ATOM 662 C C . ASP A 1 81 ? -6.592 -22.025 12.871 1.00 91.19 81 ASP A C 1
ATOM 664 O O . ASP A 1 81 ? -6.317 -20.845 13.116 1.00 91.19 81 ASP A O 1
ATOM 668 N N . VAL A 1 82 ? -6.482 -22.515 11.636 1.00 89.94 82 VAL A N 1
ATOM 669 C CA . VAL A 1 82 ? -6.124 -21.674 10.493 1.00 89.94 82 VAL A CA 1
ATOM 670 C C . VAL A 1 82 ? -7.291 -20.740 10.189 1.00 89.94 82 VAL A C 1
ATOM 672 O O . VAL A 1 82 ? -8.364 -21.193 9.799 1.00 89.94 82 VAL A O 1
ATOM 675 N N . ASN A 1 83 ? -7.051 -19.434 10.293 1.00 90.19 83 ASN A N 1
ATOM 676 C CA . ASN A 1 83 ? -8.029 -18.398 9.977 1.00 90.19 83 ASN A CA 1
ATOM 677 C C . ASN A 1 83 ? -7.636 -17.650 8.685 1.00 90.19 83 ASN A C 1
ATOM 679 O O . ASN A 1 83 ? -6.883 -16.671 8.742 1.00 90.19 83 ASN A O 1
ATOM 683 N N . PRO A 1 84 ? -8.057 -18.132 7.499 1.00 94.75 84 PRO A N 1
ATOM 684 C CA . PRO A 1 84 ? -7.791 -17.442 6.246 1.00 94.75 84 PRO A CA 1
ATOM 685 C C . PRO A 1 84 ? -8.663 -16.189 6.126 1.00 94.75 84 PRO A C 1
ATOM 687 O O . PRO A 1 84 ? -9.768 -16.127 6.655 1.00 94.75 84 PRO A O 1
ATOM 690 N N . TYR A 1 85 ? -8.194 -15.218 5.350 1.00 96.56 85 TYR A N 1
ATOM 691 C CA . TYR A 1 85 ? -8.955 -14.015 5.037 1.00 96.56 85 TYR A CA 1
ATOM 692 C C . TYR A 1 85 ? -8.984 -13.759 3.534 1.00 96.56 85 TYR A C 1
ATOM 694 O O . TYR A 1 85 ? -8.148 -14.233 2.761 1.00 96.56 85 TYR A O 1
ATOM 702 N N . THR A 1 86 ? -9.955 -12.958 3.131 1.00 98.06 86 THR A N 1
ATOM 703 C CA . THR A 1 86 ? -10.157 -12.478 1.772 1.00 98.06 86 THR A CA 1
ATOM 704 C C . THR A 1 86 ? -9.870 -10.982 1.684 1.00 98.06 86 THR A C 1
ATOM 706 O O . THR A 1 86 ? -9.791 -10.264 2.682 1.00 98.06 86 THR A O 1
ATOM 709 N N . PHE A 1 87 ? -9.763 -10.468 0.459 1.00 98.38 87 PHE A N 1
ATOM 710 C CA . PHE A 1 87 ? -9.696 -9.024 0.225 1.00 98.38 87 PHE A CA 1
ATOM 711 C C . PHE A 1 87 ? -10.904 -8.280 0.821 1.00 98.38 87 PHE A C 1
ATOM 713 O O . PHE A 1 87 ? -10.760 -7.178 1.347 1.00 98.38 87 PHE A O 1
ATOM 720 N N . ASN A 1 88 ? -12.090 -8.892 0.768 1.00 98.69 88 ASN A N 1
ATOM 721 C CA . ASN A 1 88 ? -13.308 -8.283 1.293 1.00 98.69 88 ASN A CA 1
ATOM 722 C C . ASN A 1 88 ? -13.283 -8.175 2.818 1.00 98.69 88 ASN A C 1
ATOM 724 O O . ASN A 1 88 ? -13.823 -7.207 3.343 1.00 98.69 88 ASN A O 1
ATOM 728 N N . ASP A 1 89 ? -12.614 -9.096 3.516 1.00 98.62 89 ASP A N 1
ATOM 729 C CA . ASP A 1 89 ? -12.442 -9.002 4.968 1.00 98.62 89 ASP A CA 1
ATOM 730 C C . ASP A 1 89 ? -11.577 -7.790 5.329 1.00 98.62 89 ASP A C 1
ATOM 732 O O . ASP A 1 89 ? -11.939 -7.010 6.205 1.00 98.62 89 ASP A O 1
ATOM 736 N N . VAL A 1 90 ? -10.491 -7.546 4.581 1.00 98.62 90 VAL A N 1
ATOM 737 C CA . VAL A 1 90 ? -9.649 -6.346 4.759 1.00 98.62 90 VAL A CA 1
ATOM 738 C C . VAL A 1 90 ? -10.467 -5.067 4.549 1.00 98.62 90 VAL A C 1
ATOM 740 O O . VAL A 1 90 ? -10.415 -4.151 5.374 1.00 98.62 90 VAL A O 1
ATOM 743 N N . VAL A 1 91 ? -11.253 -5.009 3.468 1.00 98.88 91 VAL A N 1
ATOM 744 C CA . VAL A 1 91 ? -12.138 -3.872 3.162 1.00 98.88 91 VAL A CA 1
ATOM 745 C C . VAL A 1 91 ? -13.177 -3.669 4.263 1.00 98.88 91 VAL A C 1
ATOM 747 O O . VAL A 1 91 ? -13.373 -2.541 4.717 1.00 98.88 91 VAL A O 1
ATOM 750 N N . ALA A 1 92 ? -13.833 -4.741 4.707 1.00 98.75 92 ALA A N 1
ATOM 751 C CA . ALA A 1 92 ? -14.864 -4.685 5.734 1.00 98.75 92 ALA A CA 1
ATOM 752 C C . ALA A 1 92 ? -14.300 -4.183 7.068 1.00 98.75 92 ALA A C 1
ATOM 754 O O . ALA A 1 92 ? -14.901 -3.308 7.696 1.00 98.75 92 ALA A O 1
ATOM 755 N N . THR A 1 93 ? 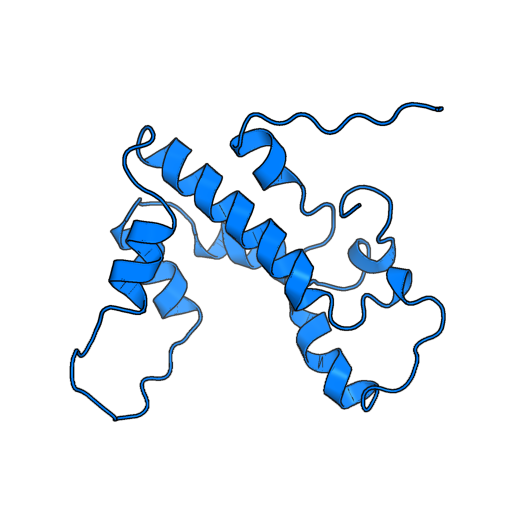-13.122 -4.664 7.474 1.00 98.75 93 THR A N 1
ATOM 756 C CA . THR A 1 93 ? -12.468 -4.214 8.706 1.00 98.75 93 THR A CA 1
ATOM 757 C C . THR A 1 93 ? -12.070 -2.742 8.639 1.00 98.75 93 THR A C 1
ATOM 759 O O . THR A 1 93 ? -12.356 -2.002 9.579 1.00 98.75 93 THR A O 1
ATOM 762 N N . LEU A 1 94 ? -11.482 -2.276 7.529 1.00 98.88 94 LEU A N 1
ATOM 763 C CA . LEU A 1 94 ? -11.172 -0.851 7.344 1.00 98.88 94 LEU A CA 1
ATOM 764 C C . LEU A 1 94 ? -12.437 0.017 7.394 1.00 98.88 94 LEU A C 1
ATOM 766 O O . LEU A 1 94 ? -12.465 1.037 8.086 1.00 98.88 94 LEU A O 1
ATOM 770 N N . ASN A 1 95 ? -13.506 -0.416 6.722 1.00 98.75 95 ASN A N 1
ATOM 771 C CA . ASN A 1 95 ? -14.777 0.304 6.695 1.00 98.75 95 ASN A CA 1
ATOM 772 C C . ASN A 1 95 ? -15.440 0.386 8.081 1.00 98.75 95 ASN A C 1
ATOM 774 O O . ASN A 1 95 ? -16.074 1.390 8.401 1.00 98.75 95 ASN A O 1
ATOM 778 N N . GLY A 1 96 ? -15.256 -0.637 8.924 1.00 98.44 96 GLY A N 1
ATOM 779 C CA . GLY A 1 96 ? -15.702 -0.630 10.319 1.00 98.44 96 GLY A CA 1
ATOM 780 C C . GLY A 1 96 ? -14.954 0.369 11.212 1.00 98.44 96 GLY A C 1
ATOM 781 O O . GLY A 1 96 ? -15.496 0.804 12.227 1.00 98.44 96 GLY A O 1
ATOM 782 N N . ILE A 1 97 ? -13.732 0.764 10.842 1.00 98.56 97 ILE A N 1
ATOM 783 C CA . ILE A 1 97 ? -12.914 1.731 11.595 1.00 98.56 97 ILE A CA 1
ATOM 784 C C . ILE A 1 97 ? -13.213 3.162 11.151 1.00 98.56 97 ILE A C 1
ATOM 786 O O . ILE A 1 97 ? -13.401 4.048 11.989 1.00 98.56 97 ILE A O 1
ATOM 790 N N . ALA A 1 98 ? -13.246 3.387 9.838 1.00 98.56 98 ALA A N 1
ATOM 791 C CA . ALA A 1 98 ? -13.586 4.664 9.232 1.00 98.56 98 ALA A CA 1
ATOM 792 C C . ALA A 1 98 ? -14.286 4.414 7.884 1.00 98.56 98 ALA A C 1
ATOM 794 O O . ALA A 1 98 ? -13.641 3.901 6.966 1.00 98.56 98 ALA A O 1
ATOM 795 N N . PRO A 1 99 ? -15.578 4.763 7.733 1.00 98.56 99 PRO A N 1
ATOM 796 C CA . PRO A 1 99 ? -16.303 4.521 6.491 1.00 98.56 99 PRO A CA 1
ATOM 797 C C . PRO A 1 99 ? -15.700 5.268 5.298 1.00 98.56 99 PRO A C 1
ATOM 799 O O . PRO A 1 99 ? -15.539 6.489 5.340 1.00 98.56 99 PRO A O 1
ATOM 802 N N . TYR A 1 100 ? -15.377 4.533 4.236 1.00 98.75 100 TYR A N 1
ATOM 803 C CA . TYR A 1 100 ? -14.806 5.051 2.991 1.00 98.75 100 TYR A CA 1
ATOM 804 C C . TYR A 1 100 ? -14.870 3.973 1.901 1.00 98.75 100 TYR A C 1
ATOM 806 O O . TYR A 1 100 ? -15.032 2.789 2.202 1.00 98.75 100 TYR A O 1
ATOM 814 N N . ASP A 1 101 ? -14.714 4.356 0.631 1.00 98.69 101 ASP A N 1
ATOM 815 C CA . ASP A 1 101 ? -14.618 3.397 -0.476 1.00 98.69 101 ASP A CA 1
ATOM 816 C C . ASP A 1 101 ? -13.226 2.734 -0.524 1.00 98.69 101 ASP A C 1
ATOM 818 O O . ASP A 1 101 ? -12.400 2.962 -1.414 1.00 98.69 101 ASP A O 1
ATOM 822 N N . TRP A 1 102 ? -12.950 1.914 0.492 1.00 98.81 102 TRP A N 1
ATOM 823 C CA . TRP A 1 102 ? -11.687 1.197 0.651 1.00 98.81 102 TRP A CA 1
ATOM 824 C C . TRP A 1 102 ? -11.428 0.201 -0.477 1.00 98.81 102 TRP A C 1
ATOM 826 O O . TRP A 1 102 ? -10.273 -0.008 -0.847 1.00 98.81 102 TRP A O 1
ATOM 836 N N . ALA A 1 103 ? -12.481 -0.390 -1.048 1.00 98.81 103 ALA A N 1
ATOM 837 C CA . ALA A 1 103 ? -12.349 -1.330 -2.152 1.00 98.81 103 ALA A CA 1
ATOM 838 C C . ALA A 1 103 ? -11.732 -0.643 -3.375 1.00 98.81 103 ALA A C 1
ATOM 840 O O . ALA A 1 103 ? -10.686 -1.086 -3.856 1.00 98.81 103 ALA A O 1
ATOM 841 N N . THR A 1 104 ? -12.321 0.469 -3.827 1.00 98.69 104 THR A N 1
ATOM 842 C CA . THR A 1 104 ? -11.784 1.249 -4.951 1.00 98.69 104 THR A CA 1
ATOM 843 C C . THR A 1 104 ? -10.404 1.810 -4.625 1.00 98.69 104 THR A C 1
ATOM 845 O O . THR A 1 104 ? -9.498 1.745 -5.458 1.00 98.69 104 THR A O 1
ATOM 848 N N . PHE A 1 105 ? -10.203 2.310 -3.401 1.00 98.38 105 PHE A N 1
ATOM 849 C CA . PHE A 1 105 ? -8.917 2.852 -2.964 1.00 98.38 105 PHE A CA 1
ATOM 850 C C . PHE A 1 105 ? -7.778 1.829 -3.078 1.00 98.38 105 PHE A C 1
ATOM 852 O O . PHE A 1 105 ? -6.751 2.127 -3.696 1.00 98.38 105 PHE A O 1
ATOM 859 N N . LEU A 1 106 ? -7.963 0.628 -2.519 1.00 98.56 106 LEU A N 1
ATOM 860 C CA . LEU A 1 106 ? -6.957 -0.434 -2.531 1.00 98.56 106 LEU A CA 1
ATOM 861 C C . LEU A 1 106 ? -6.761 -1.001 -3.941 1.00 98.56 106 LEU A C 1
ATOM 863 O O . LEU A 1 106 ? -5.622 -1.144 -4.383 1.00 98.56 106 LEU A O 1
ATOM 867 N N . ARG A 1 107 ? -7.849 -1.263 -4.680 1.00 98.25 107 ARG A N 1
ATOM 868 C CA . ARG A 1 107 ? -7.776 -1.779 -6.058 1.00 98.25 107 ARG A CA 1
ATOM 869 C C . ARG A 1 107 ? -7.042 -0.826 -6.986 1.00 98.25 107 ARG A C 1
ATOM 871 O O . ARG A 1 107 ? -6.162 -1.261 -7.720 1.00 98.25 107 ARG A O 1
ATOM 878 N N . GLY A 1 108 ? -7.303 0.475 -6.877 1.00 97.81 108 GLY A N 1
ATOM 879 C CA . GLY A 1 108 ? -6.595 1.483 -7.661 1.00 97.81 108 GLY A CA 1
ATOM 880 C C . GLY A 1 108 ? -5.076 1.470 -7.454 1.00 97.81 108 GLY A C 1
ATOM 881 O O . GLY A 1 108 ? -4.341 1.804 -8.375 1.00 97.81 108 GLY A O 1
ATOM 882 N N . ARG A 1 109 ? -4.591 1.053 -6.278 1.00 97.00 109 ARG A N 1
ATOM 883 C CA . ARG A 1 109 ? -3.151 0.994 -5.960 1.00 97.00 109 ARG A CA 1
ATOM 884 C C . ARG A 1 109 ? -2.522 -0.369 -6.238 1.00 97.00 109 ARG A C 1
ATOM 886 O O . ARG A 1 109 ? -1.341 -0.436 -6.561 1.00 97.00 109 ARG A O 1
ATOM 893 N N . LEU A 1 110 ? -3.293 -1.446 -6.110 1.00 97.88 110 LEU A N 1
ATOM 894 C CA . LEU A 1 110 ? -2.833 -2.815 -6.351 1.00 97.88 110 LEU A CA 1
ATOM 895 C C . LEU A 1 110 ? -2.824 -3.179 -7.838 1.00 97.88 110 LEU A C 1
ATOM 897 O O . LEU A 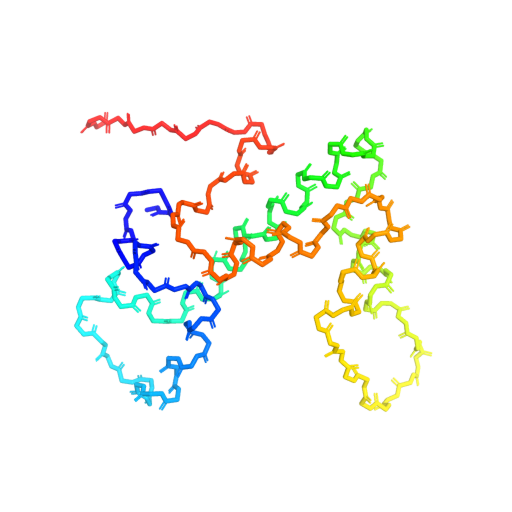1 110 ? -1.867 -3.802 -8.303 1.00 97.88 110 LEU A O 1
ATOM 901 N N . ASP A 1 111 ? -3.872 -2.770 -8.554 1.00 97.50 111 ASP A N 1
ATOM 902 C CA . ASP A 1 111 ? -4.122 -3.116 -9.956 1.00 97.50 111 ASP A CA 1
ATOM 903 C C . ASP A 1 111 ? -3.769 -1.961 -10.912 1.00 97.50 111 ASP A C 1
ATOM 905 O O . ASP A 1 111 ? -3.685 -2.156 -12.124 1.00 97.50 111 ASP A O 1
ATOM 909 N N . GLY A 1 112 ? -3.578 -0.751 -10.376 1.00 94.88 112 GLY A N 1
ATOM 910 C CA . GLY A 1 112 ? -3.251 0.441 -11.151 1.00 94.88 112 GLY A CA 1
ATOM 911 C C . GLY A 1 112 ? -1.759 0.641 -11.414 1.00 94.88 112 GLY A C 1
ATOM 912 O O . GLY A 1 112 ? -0.901 -0.167 -11.058 1.00 94.88 112 GLY A O 1
ATOM 913 N N . HIS A 1 113 ? -1.471 1.782 -12.036 1.00 93.56 113 HIS A N 1
ATOM 914 C CA . HIS A 1 113 ? -0.136 2.221 -12.425 1.00 93.56 113 HIS A CA 1
ATOM 915 C C . HIS A 1 113 ? 0.158 3.602 -11.843 1.00 93.56 113 HIS A C 1
ATOM 917 O O . HIS A 1 113 ? -0.746 4.424 -11.683 1.00 93.56 113 HIS A O 1
ATOM 923 N N . GLY A 1 114 ? 1.435 3.879 -11.589 1.00 87.88 114 GLY A N 1
ATOM 924 C CA . GLY A 1 114 ? 1.901 5.187 -11.130 1.00 87.88 114 GLY A CA 1
ATOM 925 C C . GLY A 1 114 ? 2.579 5.174 -9.764 1.00 87.88 114 GLY A C 1
ATOM 926 O O . GLY A 1 114 ? 2.961 4.132 -9.234 1.00 87.88 114 GLY A O 1
ATOM 927 N N . SER A 1 115 ? 2.791 6.377 -9.229 1.00 91.62 115 SER A N 1
ATOM 928 C CA . SER A 1 115 ? 3.562 6.573 -8.003 1.00 91.62 115 SER A CA 1
ATOM 929 C C . SER A 1 115 ? 2.833 6.038 -6.769 1.00 91.62 115 SER A C 1
ATOM 931 O O . SER A 1 115 ? 1.638 6.263 -6.591 1.00 91.62 115 SER A O 1
ATOM 933 N N . LEU A 1 116 ? 3.589 5.412 -5.866 1.00 94.69 116 LEU A N 1
ATOM 934 C CA . LEU A 1 116 ? 3.128 4.990 -4.539 1.00 94.69 116 LEU A CA 1
ATOM 935 C C . LEU A 1 116 ? 3.687 5.924 -3.456 1.00 94.69 116 LEU A C 1
ATOM 937 O O . LEU A 1 116 ? 4.302 5.475 -2.496 1.00 94.69 116 LEU A O 1
ATOM 941 N N . THR A 1 117 ? 3.560 7.241 -3.630 1.00 95.19 117 THR A N 1
ATOM 942 C CA . THR A 1 117 ? 4.069 8.234 -2.661 1.00 95.19 117 THR A CA 1
ATOM 943 C C . THR A 1 117 ? 2.992 8.996 -1.901 1.00 95.19 117 THR A C 1
ATOM 945 O O . THR A 1 117 ? 3.349 9.773 -1.020 1.00 95.19 117 THR A O 1
ATOM 948 N N . GLY A 1 118 ? 1.703 8.764 -2.175 1.00 94.12 118 GLY A N 1
ATOM 949 C CA . GLY A 1 118 ? 0.600 9.503 -1.541 1.00 94.12 118 GLY A CA 1
ATOM 950 C C . GLY A 1 118 ? 0.637 9.465 -0.008 1.00 94.12 118 GLY A C 1
ATOM 951 O O . GLY A 1 118 ? 0.380 10.470 0.650 1.00 94.12 118 GLY A O 1
ATOM 952 N N . GLY A 1 119 ? 1.070 8.342 0.575 1.00 95.94 119 GLY A N 1
ATOM 953 C CA . GLY A 1 119 ? 1.210 8.210 2.027 1.00 95.94 119 GLY A CA 1
ATOM 954 C C . GLY A 1 119 ? 2.244 9.146 2.660 1.00 95.94 119 GLY A C 1
ATOM 955 O O . GLY A 1 119 ? 2.095 9.510 3.822 1.00 95.94 119 GLY A O 1
ATOM 956 N N . LEU A 1 120 ? 3.262 9.590 1.912 1.00 96.12 120 LEU A N 1
ATOM 957 C CA . LEU A 1 120 ? 4.240 10.558 2.420 1.00 96.12 120 LEU A CA 1
ATOM 958 C C . LEU A 1 120 ? 3.582 11.919 2.667 1.00 96.12 120 LEU A C 1
ATOM 960 O O . LEU A 1 120 ? 3.776 12.505 3.729 1.00 96.12 120 LEU A O 1
ATOM 964 N N . GLU A 1 121 ? 2.771 12.385 1.717 1.00 94.56 121 GLU A N 1
ATOM 965 C CA . GLU A 1 121 ? 2.060 13.663 1.822 1.00 94.56 121 GLU A CA 1
ATOM 966 C C . GLU A 1 121 ? 1.035 13.638 2.955 1.00 94.56 121 GLU A C 1
ATOM 968 O O . GLU A 1 121 ? 0.989 14.566 3.763 1.00 94.56 121 GLU A O 1
ATOM 973 N N . LEU A 1 122 ? 0.282 12.539 3.086 1.00 95.94 122 LEU A N 1
ATOM 974 C CA . LEU A 1 122 ? -0.657 12.348 4.196 1.00 95.94 122 LEU A CA 1
ATOM 975 C C . LEU A 1 122 ? 0.042 12.293 5.563 1.00 95.94 122 LEU A C 1
ATOM 977 O O . LEU A 1 122 ? -0.536 12.699 6.568 1.00 95.94 122 LEU A O 1
ATOM 981 N N . ALA A 1 123 ? 1.294 11.837 5.607 1.00 94.69 123 ALA A N 1
ATOM 982 C CA . ALA A 1 123 ? 2.127 11.861 6.807 1.00 94.69 123 ALA A CA 1
ATOM 983 C C . ALA A 1 123 ? 2.803 13.228 7.058 1.00 94.69 123 ALA A C 1
ATOM 985 O O . ALA A 1 123 ? 3.615 13.349 7.976 1.00 94.69 123 ALA A O 1
ATOM 986 N N . GLY A 1 124 ? 2.493 14.258 6.261 1.00 94.88 124 GLY A N 1
ATOM 987 C CA . GLY A 1 124 ? 3.037 15.611 6.403 1.00 94.88 124 GLY A CA 1
ATOM 988 C C . GLY A 1 124 ? 4.415 15.814 5.767 1.00 94.88 124 GLY A C 1
ATOM 989 O O . GLY A 1 124 ? 5.051 16.845 5.994 1.00 94.88 124 GLY A O 1
ATOM 990 N N . TRP A 1 125 ? 4.891 14.859 4.967 1.00 96.06 125 TRP A N 1
ATOM 991 C CA . TRP A 1 125 ? 6.173 14.945 4.275 1.00 96.06 125 TRP A CA 1
ATOM 992 C C . TRP A 1 125 ? 6.000 15.431 2.841 1.00 96.06 125 TRP A C 1
ATOM 994 O O . TRP A 1 125 ? 5.049 15.082 2.149 1.00 96.06 125 TRP A O 1
ATOM 1004 N N . LYS A 1 126 ? 6.982 16.188 2.352 1.00 93.56 126 LYS A N 1
ATOM 1005 C CA . LYS A 1 126 ? 7.065 16.588 0.947 1.00 93.56 126 LYS A CA 1
ATOM 1006 C C . LYS A 1 126 ? 8.290 15.958 0.304 1.00 93.56 126 LYS A C 1
ATOM 1008 O O . LYS A 1 126 ? 9.412 16.188 0.756 1.00 93.56 126 LYS A O 1
ATOM 1013 N N . LEU A 1 127 ? 8.086 15.209 -0.778 1.00 91.56 127 LEU A N 1
ATOM 1014 C CA . LEU A 1 127 ? 9.188 14.697 -1.586 1.00 91.56 127 LEU A CA 1
ATOM 1015 C C . LEU A 1 127 ? 9.751 15.820 -2.468 1.00 91.56 127 LEU A C 1
ATOM 1017 O O . LEU A 1 127 ? 9.020 16.464 -3.219 1.00 91.56 127 LEU A O 1
ATOM 1021 N N . VAL A 1 128 ? 11.059 16.056 -2.374 1.00 93.06 128 VAL A N 1
ATOM 1022 C CA . VAL A 1 128 ? 11.773 17.062 -3.170 1.00 93.06 128 VAL A CA 1
ATOM 1023 C C . VAL A 1 128 ? 13.031 16.428 -3.748 1.00 93.06 128 VAL A C 1
ATOM 1025 O O . VAL A 1 128 ? 13.753 15.726 -3.043 1.00 93.06 128 VAL A O 1
ATOM 1028 N N . TYR A 1 129 ? 13.300 16.703 -5.022 1.00 90.38 129 TYR A N 1
ATOM 1029 C CA . TYR A 1 129 ? 14.557 16.358 -5.678 1.00 90.38 129 TYR A CA 1
ATOM 1030 C C . TYR A 1 129 ? 15.431 17.602 -5.747 1.00 90.38 129 TYR A C 1
ATOM 1032 O O . TYR A 1 129 ? 14.942 18.684 -6.071 1.00 90.38 129 TYR A O 1
ATOM 1040 N N . ARG A 1 130 ? 16.708 17.440 -5.421 1.00 91.19 130 ARG A N 1
ATOM 1041 C CA . ARG A 1 130 ? 17.743 18.454 -5.611 1.00 91.19 130 ARG A CA 1
ATOM 1042 C C . ARG A 1 130 ? 18.743 17.901 -6.610 1.00 91.19 130 ARG A C 1
ATOM 1044 O O . ARG A 1 130 ? 18.968 16.692 -6.626 1.00 91.19 130 ARG A O 1
ATOM 1051 N N . ASP A 1 131 ? 19.311 18.780 -7.423 1.00 86.38 131 ASP A N 1
ATOM 1052 C CA . ASP A 1 131 ? 20.283 18.382 -8.445 1.00 86.38 131 ASP A CA 1
ATOM 1053 C C . ASP A 1 131 ? 21.604 17.898 -7.820 1.00 86.38 131 ASP A C 1
ATOM 1055 O O . ASP A 1 131 ? 22.323 17.125 -8.445 1.00 86.38 131 ASP A O 1
ATOM 1059 N N . THR A 1 132 ? 21.840 18.280 -6.558 1.00 62.41 132 THR A N 1
ATOM 1060 C CA . THR A 1 132 ? 22.750 17.717 -5.545 1.00 62.41 132 THR A CA 1
ATOM 1061 C C . THR A 1 132 ? 22.399 18.330 -4.193 1.00 62.41 132 THR A C 1
ATOM 1063 O O . THR A 1 132 ? 22.054 19.537 -4.185 1.00 62.41 132 THR A O 1
#

pLDDT: mean 94.69, std 4.83, range [62.41, 98.88]

Organism: NCBI:txid977794

Secondary structure (DSSP, 8-state):
-TTTS-GGGGTS-GGGGGGHHHHHTTPPPTTHHHH-TTTHHHHHHHHHHHHHHHHHHHHTSS--HHHHHHHHHS-STT--S-----HHHHHHHHHHHS-S-HHHHHHHHHTS-S---HHHHHTT--------